P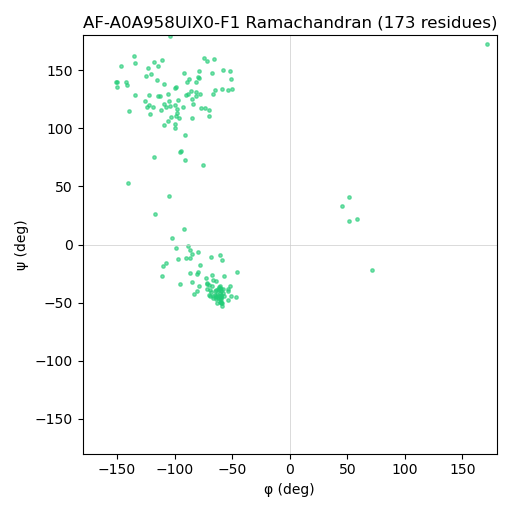rotein AF-A0A958UIX0-F1 (afdb_monomer)

Nearest PDB structures (foldseek):
  3loq-assembly1_A  TM=6.945E-01  e=2.027E-06  Archaeoglobus fulgidus
  5ahw-assembly2_D  TM=7.075E-01  e=2.771E-04  Mycolicibacterium smegmatis MC2 155
  5ahw-assembly1_B  TM=6.547E-01  e=6.889E-04  Mycolicibacterium smegmatis MC2 155
  8amz-assembly1_W  TM=3.784E-01  e=2.064E-02  Spinacia oleracea
  8grw-assembly1_B  TM=3.419E-01  e=5.479E-01  Spiroplasma melliferum KC3

Sequence (175 aa):
ENVDVVVMGTKGETSNKKITFGSNTLQVIKYVKCPVLAIPAVYDDVHPKQILFSTDYQLPYKRRELKLVSSIAKCFVSKVNFLYVSKFPSLSLRQQDNKNFLEASFCDNQINFNQESGEDVTKAINTFIIENPIDMLVMVNTRHSYLENILYQSTIEKIGLKIDIPFLVLQNLPR

pLDDT: mean 82.12, std 12.94, range [46.44, 97.12]

Radius of gyration: 15.29 Å; Cα contacts (8 Å, |Δi|>4): 310; chains: 1; bounding box: 35×33×41 Å

Foldseek 3Di:
DDDAEAEEEQDDDVNDLLFQGDLVLLVCLVPPQHKYKYAYPVDPDQQWQEEEEEFQLPDADDLSLLLVVLVSCLVNLHEYEYEHEEQDPDDDPSSVVNVVVSCVSNVVHHYHYDYHYDDDPLVVVQVCVVVDVGQEYEYEDDVVGPVCCLSPVDDSSPSSRSDNHIYMYGYPDDD

Secondary structure (DSSP, 8-state):
---S-EEEE---TT--TT-SS-HHHHHHHHH-SS-EEEE-TT-S----SEEEEE----SPPPHHHHHHHHHHHHHTT-EEEEEEE-SSSSPPHHHHHHHHHHHHHTTTSEEEEEEE--S-HHHHHHHHHHHTT--EEEEEE-TT-HHHHHHHHS-TT-------S-EEEEE-S--

Mean predicted aligned error: 6.69 Å

Solvent-accessible surface area (backbone atoms only — not comparable to full-atom values): 9984 Å² total; per-residue (Å²): 134,94,63,80,65,45,78,43,64,21,77,48,95,79,72,51,92,78,50,56,48,21,66,67,46,50,51,47,66,73,71,49,79,44,26,34,38,35,37,32,89,85,59,90,72,95,71,42,50,24,33,38,35,54,46,82,38,82,66,82,75,54,66,70,59,48,45,51,55,41,49,54,30,51,76,53,71,12,36,40,37,36,41,32,67,34,81,59,93,73,72,52,72,66,30,46,53,34,48,53,52,49,53,65,63,35,70,90,43,51,71,45,86,46,77,45,80,41,85,56,58,52,60,51,52,48,49,50,47,71,79,37,86,53,42,26,43,34,39,49,39,31,93,90,24,71,49,40,52,41,65,68,76,25,60,83,73,48,63,72,50,81,54,79,39,37,37,35,39,36,48,63,61,92,129

Structure (mmCIF, N/CA/C/O backbone):
data_AF-A0A958UIX0-F1
#
_entry.id   AF-A0A958UIX0-F1
#
loop_
_atom_site.group_PDB
_atom_site.id
_atom_site.type_symbol
_atom_site.label_atom_id
_atom_site.label_alt_id
_atom_site.label_comp_id
_atom_site.label_asym_id
_atom_site.label_entity_id
_atom_site.label_seq_id
_atom_site.pdbx_PDB_ins_code
_atom_site.Cartn_x
_atom_site.Cartn_y
_atom_site.Cartn_z
_atom_site.occupancy
_atom_site.B_iso_or_equiv
_atom_site.auth_seq_id
_atom_site.auth_comp_id
_atom_site.auth_asym_id
_atom_site.auth_atom_id
_atom_site.pdbx_PDB_model_num
ATOM 1 N N . GLU A 1 1 ? -12.578 8.978 -18.221 1.00 46.44 1 GLU A N 1
ATOM 2 C CA . GLU A 1 1 ? -12.462 7.583 -18.698 1.00 46.44 1 GLU A CA 1
ATOM 3 C C . GLU A 1 1 ? -12.395 6.630 -17.504 1.00 46.44 1 GLU A C 1
ATOM 5 O O . GLU A 1 1 ? -11.848 7.008 -16.470 1.00 46.44 1 GLU A O 1
ATOM 10 N N . ASN A 1 2 ? -13.017 5.450 -17.604 1.00 65.94 2 ASN A N 1
ATOM 11 C CA . ASN A 1 2 ? -13.146 4.463 -16.521 1.00 65.94 2 ASN A CA 1
ATOM 12 C C . ASN A 1 2 ? -11.981 3.461 -16.553 1.00 65.94 2 ASN A C 1
ATOM 14 O O . ASN A 1 2 ? -12.162 2.320 -16.959 1.00 65.94 2 ASN A O 1
ATOM 18 N N . VAL A 1 3 ? -10.787 3.900 -16.159 1.00 75.81 3 VAL A N 1
ATOM 19 C CA . VAL A 1 3 ? -9.634 3.005 -15.976 1.00 75.81 3 VAL A CA 1
ATOM 20 C C . VAL A 1 3 ? -9.645 2.462 -14.546 1.00 75.81 3 VAL A C 1
ATOM 22 O O . VAL A 1 3 ? -9.773 3.239 -13.592 1.00 75.81 3 VAL A O 1
ATOM 25 N N . ASP A 1 4 ? -9.529 1.140 -14.405 1.00 79.88 4 ASP A N 1
ATOM 26 C CA . ASP A 1 4 ? -9.514 0.467 -13.102 1.00 79.88 4 ASP A CA 1
ATOM 27 C C . ASP A 1 4 ? -8.123 0.483 -12.459 1.00 79.88 4 ASP A C 1
ATOM 29 O O . ASP A 1 4 ? -8.021 0.786 -11.273 1.00 79.88 4 ASP A O 1
ATOM 33 N N . VAL A 1 5 ? -7.060 0.225 -13.231 1.00 86.31 5 VAL A N 1
ATOM 34 C CA . VAL A 1 5 ? -5.651 0.301 -12.800 1.00 86.31 5 VAL A CA 1
ATOM 35 C C . VAL A 1 5 ? -4.764 0.651 -13.998 1.00 86.31 5 VAL A C 1
ATOM 37 O O . VAL A 1 5 ? -4.961 0.125 -15.090 1.00 86.31 5 VAL A O 1
ATOM 40 N N . VAL A 1 6 ? -3.764 1.508 -13.794 1.00 89.62 6 VAL A N 1
ATOM 41 C CA . VAL A 1 6 ? -2.651 1.725 -14.7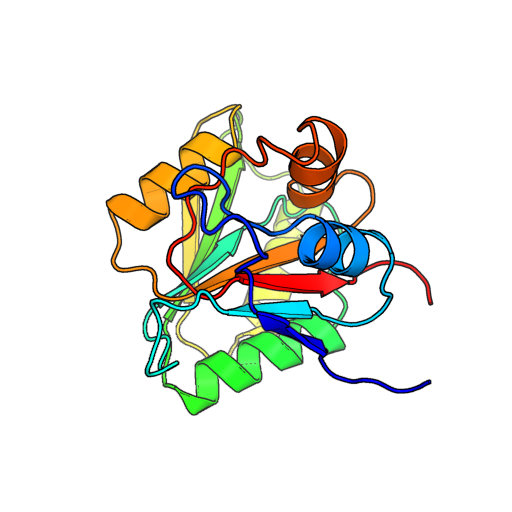31 1.00 89.62 6 VAL A CA 1
ATOM 42 C C . VAL A 1 6 ? -1.465 0.895 -14.269 1.00 89.62 6 VAL A C 1
ATOM 44 O O . VAL A 1 6 ? -1.025 1.044 -13.134 1.00 89.62 6 VAL A O 1
ATOM 47 N N . VAL A 1 7 ? -0.930 0.042 -15.138 1.00 89.25 7 VAL A N 1
ATOM 48 C CA . VAL A 1 7 ? 0.291 -0.726 -14.861 1.00 89.25 7 VAL A CA 1
ATOM 49 C C . VAL A 1 7 ? 1.437 -0.114 -15.652 1.00 89.25 7 VAL A C 1
ATOM 51 O O . VAL A 1 7 ? 1.305 0.108 -16.855 1.00 89.25 7 VAL A O 1
ATOM 54 N N . MET A 1 8 ? 2.557 0.175 -14.992 1.00 87.25 8 MET A N 1
ATOM 55 C CA . MET A 1 8 ? 3.728 0.735 -15.658 1.00 87.25 8 MET A CA 1
ATOM 56 C C . MET A 1 8 ? 5.045 0.266 -15.047 1.00 87.25 8 MET A C 1
ATOM 58 O O . MET A 1 8 ? 5.128 -0.041 -13.861 1.00 87.25 8 MET A O 1
ATOM 62 N N . GLY A 1 9 ? 6.098 0.256 -15.859 1.00 81.50 9 GLY A N 1
ATOM 63 C CA . GLY A 1 9 ? 7.456 0.033 -15.375 1.00 81.50 9 GLY A CA 1
ATOM 64 C C . GLY A 1 9 ? 7.999 1.228 -14.586 1.00 81.50 9 GLY A C 1
ATOM 65 O O . GLY A 1 9 ? 7.550 2.367 -14.752 1.00 81.50 9 GLY A O 1
ATOM 66 N N . THR A 1 10 ? 9.003 0.983 -13.745 1.00 73.25 10 THR A N 1
ATOM 67 C CA . THR A 1 10 ? 9.729 2.045 -13.017 1.00 73.25 10 THR A CA 1
ATOM 68 C C . THR A 1 10 ? 11.039 2.470 -13.680 1.00 73.25 10 THR A C 1
ATOM 70 O O . THR A 1 10 ? 11.604 3.499 -13.306 1.00 73.25 10 THR A O 1
ATOM 73 N N . LYS A 1 11 ? 11.533 1.710 -14.668 1.00 66.31 11 LYS A N 1
ATOM 74 C CA . LYS A 1 11 ? 12.842 1.930 -15.299 1.00 66.31 11 LYS A CA 1
ATOM 75 C C . LYS A 1 11 ? 12.758 2.970 -16.424 1.00 66.31 11 LYS A C 1
ATOM 77 O O . LYS A 1 11 ? 11.974 2.817 -17.354 1.00 66.31 11 LYS A O 1
ATOM 82 N N . GLY A 1 12 ? 13.586 4.012 -16.331 1.00 59.03 12 GLY A N 1
ATOM 83 C CA . GLY A 1 12 ? 13.797 5.017 -17.382 1.00 59.03 12 GLY A CA 1
ATOM 84 C C . GLY A 1 12 ? 15.120 4.823 -18.137 1.00 59.03 12 GLY A C 1
ATOM 85 O O . GLY A 1 12 ? 15.905 3.932 -17.809 1.00 59.03 12 GLY A O 1
ATOM 86 N N . GLU A 1 13 ? 15.389 5.689 -19.118 1.00 51.69 13 GLU A N 1
ATOM 87 C CA . GLU A 1 13 ? 16.513 5.574 -20.069 1.00 51.69 13 GLU A CA 1
ATOM 88 C C . GLU A 1 13 ? 17.897 5.420 -19.415 1.00 51.69 13 GLU A C 1
ATOM 90 O O . GLU A 1 13 ? 18.722 4.636 -19.877 1.00 51.69 13 GLU A O 1
ATOM 95 N N . THR A 1 14 ? 18.159 6.110 -18.302 1.00 52.78 14 THR A N 1
ATOM 96 C CA . THR A 1 14 ? 19.496 6.153 -17.683 1.00 52.78 14 THR A CA 1
ATOM 97 C C . THR A 1 14 ? 19.843 4.930 -16.832 1.00 52.78 14 THR A C 1
ATOM 99 O O . THR A 1 14 ? 20.983 4.818 -16.389 1.00 52.78 14 THR A O 1
ATOM 102 N N . SER A 1 15 ? 18.900 4.003 -16.594 1.00 54.12 15 SER A N 1
ATOM 103 C CA . SER A 1 15 ? 19.117 2.770 -15.807 1.00 54.12 15 SER A CA 1
ATOM 104 C C . SER A 1 15 ? 19.889 2.987 -14.489 1.00 54.12 15 SER A C 1
ATOM 106 O O . SER A 1 15 ? 20.679 2.140 -14.065 1.00 54.12 15 SER A O 1
ATOM 108 N N . ASN A 1 16 ? 19.702 4.143 -13.845 1.00 56.69 16 ASN A N 1
ATOM 109 C CA . ASN A 1 16 ? 20.481 4.525 -12.675 1.00 56.69 16 ASN A CA 1
ATOM 110 C C . ASN A 1 16 ? 19.987 3.770 -11.432 1.00 56.69 16 ASN A C 1
ATOM 112 O O . ASN A 1 16 ? 18.868 3.993 -10.978 1.00 56.69 16 ASN A O 1
ATOM 116 N N . LYS A 1 17 ? 20.850 2.938 -10.833 1.00 55.44 17 LYS A N 1
ATOM 117 C CA . LYS A 1 17 ? 20.552 2.131 -9.629 1.00 55.44 17 LYS A CA 1
ATOM 118 C C . LYS A 1 17 ? 20.139 2.949 -8.394 1.00 55.44 17 LYS A C 1
ATOM 120 O O . LYS A 1 17 ? 19.695 2.374 -7.409 1.00 55.44 17 LYS A O 1
ATOM 125 N N . LYS A 1 18 ? 20.336 4.273 -8.400 1.00 54.66 18 LYS A N 1
ATOM 126 C CA . LYS A 1 18 ? 19.938 5.168 -7.298 1.00 54.66 18 LYS A CA 1
ATOM 127 C C . LYS A 1 18 ? 18.519 5.729 -7.441 1.00 54.66 18 LYS A C 1
ATOM 129 O O . LYS A 1 18 ? 18.034 6.336 -6.491 1.00 54.66 18 LYS A O 1
ATOM 134 N N . ILE A 1 19 ? 17.888 5.573 -8.605 1.00 60.25 19 ILE A N 1
ATOM 135 C CA . ILE A 1 19 ? 16.567 6.128 -8.901 1.00 60.25 19 ILE A CA 1
ATOM 136 C C . ILE A 1 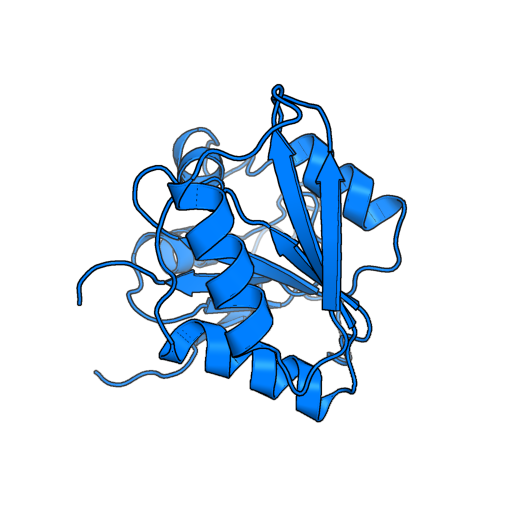19 ? 15.540 5.002 -8.809 1.00 60.25 19 ILE A C 1
ATOM 138 O O . ILE A 1 19 ? 15.506 4.118 -9.658 1.00 60.25 19 ILE A O 1
ATOM 142 N N . THR A 1 20 ? 14.695 5.056 -7.782 1.00 60.97 20 THR A N 1
ATOM 143 C CA . THR A 1 20 ? 13.642 4.055 -7.546 1.00 60.97 20 THR A CA 1
ATOM 144 C C . THR A 1 20 ? 12.498 4.154 -8.556 1.00 60.97 20 THR A C 1
ATOM 146 O O . THR A 1 20 ? 11.916 3.149 -8.951 1.00 60.97 20 THR A O 1
ATOM 149 N N . PHE A 1 21 ? 12.177 5.372 -8.997 1.00 69.38 21 PHE A N 1
ATOM 150 C CA . PHE A 1 21 ? 11.088 5.635 -9.933 1.00 69.38 21 PHE A CA 1
ATOM 151 C C . PHE A 1 21 ? 11.549 6.590 -11.029 1.00 69.38 21 PHE A C 1
ATOM 153 O O . PHE A 1 21 ? 12.066 7.668 -10.737 1.00 69.38 21 PHE A O 1
ATOM 160 N N . GLY A 1 22 ? 11.327 6.220 -12.291 1.00 68.81 22 GLY A N 1
ATOM 161 C CA . GLY A 1 22 ? 11.511 7.128 -13.417 1.00 68.81 22 GLY A CA 1
ATOM 162 C C . GLY A 1 22 ? 10.646 8.386 -13.284 1.00 68.81 22 GLY A C 1
ATOM 163 O O . GLY A 1 22 ? 9.548 8.353 -12.723 1.00 68.81 22 GLY A O 1
ATOM 164 N N . SER A 1 23 ? 11.120 9.501 -13.843 1.00 73.25 23 SER A N 1
ATOM 165 C CA . SER A 1 23 ? 10.415 10.792 -13.831 1.00 73.25 23 SER A CA 1
ATOM 166 C C . SER A 1 23 ? 8.984 10.686 -14.373 1.00 73.25 23 SER A C 1
ATOM 168 O O . SER A 1 23 ? 8.061 11.241 -13.777 1.00 73.25 23 SER A O 1
ATOM 170 N N . ASN A 1 24 ? 8.782 9.903 -15.436 1.00 79.12 24 ASN A N 1
ATOM 171 C CA . ASN A 1 24 ? 7.463 9.648 -16.019 1.00 79.12 24 ASN A CA 1
ATOM 172 C C . ASN A 1 24 ? 6.539 8.901 -15.045 1.00 79.12 24 ASN A C 1
ATOM 174 O O . ASN A 1 24 ? 5.397 9.307 -14.852 1.00 79.12 24 ASN A O 1
ATOM 178 N N . THR A 1 25 ? 7.036 7.856 -14.375 1.00 79.81 25 THR A N 1
ATOM 179 C CA . THR A 1 25 ? 6.284 7.092 -13.364 1.00 79.81 25 THR A CA 1
ATOM 180 C C . THR A 1 25 ? 5.810 7.986 -12.230 1.00 79.81 25 THR A C 1
ATOM 182 O O . THR A 1 25 ? 4.657 7.909 -11.811 1.00 79.81 25 THR A O 1
ATOM 185 N N . LEU A 1 26 ? 6.662 8.905 -11.782 1.00 78.56 26 LEU A N 1
ATOM 186 C CA . LEU A 1 26 ? 6.302 9.849 -10.730 1.00 78.56 26 LEU A CA 1
ATOM 187 C C . LEU A 1 26 ? 5.275 10.877 -11.166 1.00 78.56 26 LEU A C 1
ATOM 189 O O . LEU A 1 26 ? 4.374 11.190 -10.391 1.00 78.56 26 LEU A O 1
ATOM 193 N N . GLN A 1 27 ? 5.375 11.387 -12.391 1.00 79.81 27 GLN A N 1
ATOM 194 C CA . GLN A 1 27 ? 4.348 12.277 -12.923 1.00 79.81 27 GLN A CA 1
ATOM 195 C C . GLN A 1 27 ? 3.000 11.559 -13.045 1.00 79.81 27 GLN A C 1
ATOM 197 O O . GLN A 1 27 ? 1.982 12.106 -12.627 1.00 79.81 27 GLN A O 1
ATOM 202 N N . VAL A 1 28 ? 2.987 10.313 -13.523 1.00 85.75 28 VAL A N 1
ATOM 203 C CA . VAL A 1 28 ? 1.764 9.504 -13.600 1.00 85.75 28 VAL A CA 1
ATOM 204 C C . VAL A 1 28 ? 1.151 9.315 -12.210 1.00 85.75 28 VAL A C 1
ATOM 206 O O . VAL A 1 28 ? -0.015 9.644 -12.015 1.00 85.75 28 VAL A O 1
ATOM 209 N N . ILE A 1 29 ? 1.938 8.889 -11.217 1.00 83.50 29 ILE A N 1
ATOM 210 C CA . ILE A 1 29 ? 1.471 8.720 -9.829 1.00 83.50 29 ILE A CA 1
ATOM 211 C C . ILE A 1 29 ? 0.907 10.030 -9.250 1.00 83.50 29 ILE A C 1
ATOM 213 O O . ILE A 1 29 ? -0.095 10.003 -8.532 1.00 83.50 29 ILE A O 1
ATOM 217 N N . LYS A 1 30 ? 1.527 11.176 -9.562 1.00 79.25 30 LYS A N 1
ATOM 218 C CA . LYS A 1 30 ? 1.112 12.493 -9.052 1.00 79.25 30 LYS A CA 1
ATOM 219 C C . LYS A 1 30 ? -0.187 13.010 -9.673 1.00 79.25 30 LYS A C 1
ATOM 221 O O . LYS A 1 30 ? -0.968 13.642 -8.966 1.00 79.25 30 LYS A O 1
ATOM 226 N N . TYR A 1 31 ? -0.410 12.786 -10.969 1.00 80.94 31 TYR A N 1
ATOM 227 C CA . TYR A 1 31 ? -1.479 13.467 -11.714 1.00 80.94 31 TYR A CA 1
ATOM 228 C C . TYR A 1 31 ? -2.651 12.567 -12.127 1.00 80.94 31 TYR A C 1
ATOM 230 O O . TYR A 1 31 ? -3.730 13.078 -12.437 1.00 80.94 31 TYR A O 1
ATOM 238 N N .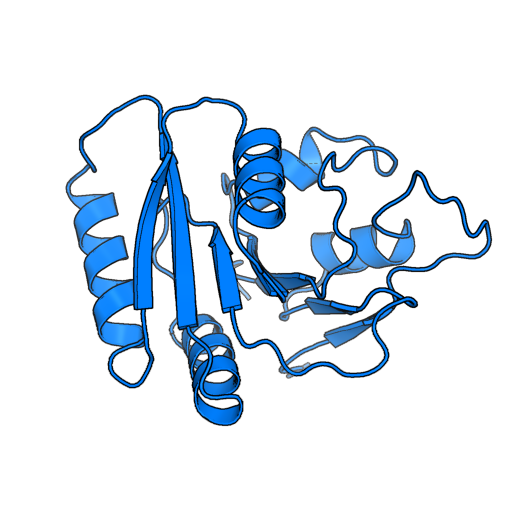 VAL A 1 32 ? -2.483 11.243 -12.136 1.00 84.19 32 VAL A N 1
ATOM 239 C CA . VAL A 1 32 ? -3.536 10.318 -12.573 1.00 84.19 32 VAL A CA 1
ATOM 240 C C . VAL A 1 32 ? -4.561 10.056 -11.464 1.00 84.19 32 VAL A C 1
ATOM 242 O O . VAL A 1 32 ? -4.229 9.896 -10.295 1.00 84.19 32 VAL A O 1
ATOM 245 N N . LYS A 1 33 ? -5.847 10.000 -11.843 1.00 82.75 33 LYS A N 1
ATOM 246 C CA . LYS A 1 33 ? -6.992 9.803 -10.929 1.00 82.75 33 LYS A CA 1
ATOM 247 C C . LYS A 1 33 ? -7.333 8.332 -10.630 1.00 82.75 33 LYS A C 1
ATOM 249 O O . LYS A 1 33 ? -8.266 8.072 -9.867 1.00 82.75 33 LYS A O 1
ATOM 254 N N . CYS A 1 34 ? -6.666 7.376 -11.270 1.00 86.88 34 CYS A N 1
ATOM 255 C CA . CYS A 1 34 ? -6.865 5.939 -11.067 1.00 86.88 34 CYS A CA 1
ATOM 256 C C . CYS A 1 34 ? -5.645 5.297 -10.386 1.00 86.88 34 CYS A C 1
ATOM 258 O O . CYS A 1 34 ? -4.555 5.870 -10.448 1.00 86.88 34 CYS A O 1
ATOM 260 N N . PRO A 1 35 ? -5.816 4.125 -9.750 1.00 90.75 35 PRO A N 1
ATOM 261 C CA . PRO A 1 35 ? -4.712 3.375 -9.163 1.00 90.75 35 PRO A CA 1
ATOM 262 C C . PRO A 1 35 ? -3.561 3.162 -10.146 1.00 90.75 35 PRO A C 1
ATOM 264 O O . PRO A 1 35 ? -3.800 2.906 -11.329 1.00 90.75 35 PRO A O 1
ATOM 267 N N . VAL A 1 36 ? -2.327 3.229 -9.652 1.00 90.81 36 VAL A N 1
ATOM 268 C CA . VAL A 1 36 ? -1.112 3.016 -10.448 1.00 90.81 36 VAL A CA 1
ATOM 269 C C . VAL A 1 36 ? -0.285 1.908 -9.810 1.00 90.81 36 VAL A C 1
ATOM 271 O O . VAL A 1 36 ? 0.153 2.048 -8.672 1.00 90.81 36 VAL A O 1
ATOM 274 N N . LEU A 1 37 ? -0.065 0.818 -10.540 1.00 90.81 37 LEU A N 1
ATOM 275 C CA . LEU A 1 37 ? 0.845 -0.260 -10.175 1.00 90.81 37 LEU A CA 1
ATOM 276 C C . LEU A 1 37 ? 2.169 -0.073 -10.918 1.00 90.81 37 LEU A C 1
ATOM 278 O O . LEU A 1 37 ? 2.250 -0.237 -12.135 1.00 90.81 37 LEU A O 1
ATOM 282 N N . ALA A 1 38 ? 3.205 0.267 -10.168 1.00 88.44 38 ALA A N 1
ATOM 283 C CA . ALA A 1 38 ? 4.555 0.459 -10.654 1.00 88.44 38 ALA A CA 1
ATOM 284 C C . ALA A 1 38 ? 5.385 -0.816 -10.416 1.00 88.44 38 ALA A C 1
ATOM 286 O O . ALA A 1 38 ? 5.582 -1.217 -9.270 1.00 88.44 38 ALA A O 1
ATOM 287 N N . ILE A 1 39 ? 5.861 -1.460 -11.486 1.00 86.50 39 ILE A N 1
ATOM 288 C CA . ILE A 1 39 ? 6.595 -2.737 -11.426 1.00 86.50 39 ILE A CA 1
ATOM 289 C C . ILE A 1 39 ? 8.079 -2.506 -11.771 1.00 86.50 39 ILE A C 1
ATOM 291 O O . ILE A 1 39 ? 8.385 -2.009 -12.863 1.00 86.50 39 ILE A O 1
ATOM 295 N N . PRO A 1 40 ? 9.020 -2.839 -10.867 1.00 80.88 40 PRO A N 1
ATOM 296 C CA . PRO A 1 40 ? 10.450 -2.808 -11.161 1.00 80.88 40 PRO A CA 1
ATOM 297 C C . PRO A 1 40 ? 10.882 -3.870 -12.173 1.00 80.88 40 PRO A C 1
ATOM 299 O O . PRO A 1 40 ? 10.369 -4.980 -12.183 1.00 80.88 40 PRO A O 1
ATOM 302 N N . ALA A 1 41 ? 11.897 -3.557 -12.982 1.00 75.81 41 ALA A N 1
ATOM 303 C CA . ALA A 1 41 ? 12.406 -4.460 -14.024 1.00 75.81 41 ALA A CA 1
ATOM 304 C C . ALA A 1 41 ? 13.113 -5.724 -13.495 1.00 75.81 41 ALA A C 1
ATOM 306 O O . ALA A 1 41 ? 13.454 -6.593 -14.282 1.00 75.81 41 ALA A O 1
ATOM 307 N N . VAL A 1 42 ? 13.402 -5.786 -12.192 1.00 72.06 42 VAL A N 1
ATOM 308 C CA . VAL A 1 42 ? 14.029 -6.947 -11.532 1.00 72.06 42 VAL A CA 1
ATOM 309 C C . VAL A 1 42 ? 12.970 -7.987 -11.128 1.00 72.06 42 VAL A C 1
ATOM 311 O O . VAL A 1 42 ? 13.309 -9.082 -10.696 1.00 72.06 42 VAL A O 1
ATOM 314 N N . TYR A 1 43 ? 11.686 -7.642 -11.253 1.00 72.44 43 TYR A N 1
ATOM 315 C CA . TYR A 1 43 ? 10.570 -8.474 -10.829 1.00 72.44 43 TYR A CA 1
ATOM 316 C C . TYR A 1 43 ? 9.967 -9.204 -12.034 1.00 72.44 43 TYR A C 1
ATOM 318 O O . TYR A 1 43 ? 9.200 -8.619 -12.798 1.00 72.44 43 TYR A O 1
ATOM 326 N N . ASP A 1 44 ? 10.326 -10.478 -12.194 1.00 64.75 44 ASP A N 1
ATOM 327 C CA . ASP A 1 44 ? 9.865 -11.312 -13.313 1.00 64.75 44 ASP A CA 1
ATOM 328 C C . ASP A 1 44 ? 8.518 -12.000 -13.037 1.00 64.75 44 ASP A C 1
ATOM 330 O O . ASP A 1 44 ? 7.784 -12.300 -13.978 1.00 64.75 44 ASP A O 1
ATOM 334 N N . ASP A 1 45 ? 8.160 -12.217 -11.765 1.00 68.75 45 ASP A N 1
ATOM 335 C CA . ASP A 1 45 ? 6.922 -12.906 -11.391 1.00 68.75 45 ASP A CA 1
ATOM 336 C C . ASP A 1 45 ? 6.242 -12.243 -10.182 1.00 68.75 45 ASP A C 1
ATOM 338 O O . ASP A 1 45 ? 6.788 -12.182 -9.078 1.00 68.75 45 ASP A O 1
ATOM 342 N N . VAL A 1 46 ? 5.048 -11.680 -10.394 1.00 68.88 46 VAL A N 1
ATOM 343 C CA . VAL A 1 46 ? 4.335 -10.874 -9.388 1.00 68.88 46 VAL A CA 1
ATOM 344 C C . VAL A 1 46 ? 3.359 -11.764 -8.624 1.00 68.88 46 VAL A C 1
ATOM 346 O O . VAL A 1 46 ? 2.154 -11.782 -8.877 1.00 68.88 46 VAL A O 1
ATOM 349 N N . HIS A 1 47 ? 3.894 -12.492 -7.649 1.00 84.31 47 HIS A N 1
ATOM 350 C CA . HIS A 1 47 ? 3.122 -13.301 -6.707 1.00 84.31 47 HIS A CA 1
ATOM 351 C C . HIS A 1 47 ? 3.328 -12.797 -5.276 1.00 84.31 47 HIS A C 1
ATOM 353 O O . HIS A 1 47 ? 4.073 -13.410 -4.509 1.00 84.31 47 HIS A O 1
ATOM 359 N N . PRO A 1 48 ? 2.700 -11.667 -4.898 1.00 87.12 48 PRO A N 1
ATOM 360 C CA . PRO A 1 48 ? 2.966 -11.055 -3.610 1.00 87.12 48 PRO A CA 1
ATOM 361 C C . PRO A 1 48 ? 2.388 -11.919 -2.490 1.00 87.12 48 PRO A C 1
ATOM 363 O O . PRO A 1 48 ? 1.172 -12.005 -2.343 1.00 87.12 48 PRO A O 1
ATOM 366 N N . LYS A 1 49 ? 3.231 -12.555 -1.675 1.00 92.69 49 LYS A N 1
ATOM 367 C CA . LYS A 1 49 ? 2.787 -13.316 -0.496 1.00 92.69 49 LYS A CA 1
ATOM 368 C C . LYS A 1 49 ? 2.607 -12.401 0.704 1.00 92.69 49 LYS A C 1
ATOM 370 O O . LYS A 1 49 ? 1.725 -12.642 1.528 1.00 92.69 49 LYS A O 1
ATOM 375 N N . GLN A 1 50 ? 3.413 -11.349 0.804 1.00 94.69 50 GLN A N 1
ATOM 376 C CA . GLN A 1 50 ? 3.282 -10.321 1.831 1.00 94.69 50 GLN A CA 1
ATOM 377 C C . GLN A 1 50 ? 3.094 -8.948 1.189 1.00 94.69 50 GLN A C 1
ATOM 379 O O . GLN A 1 50 ? 3.957 -8.445 0.471 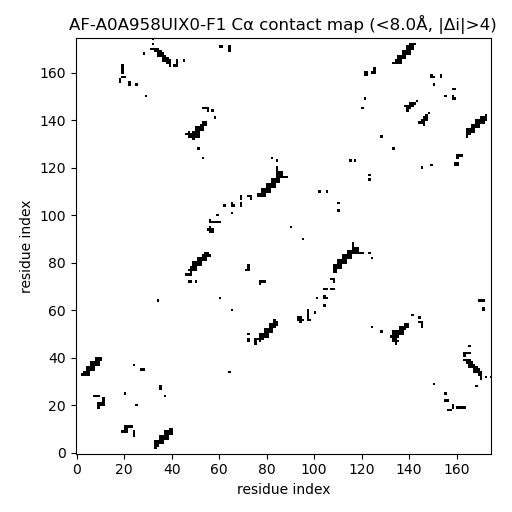1.00 94.69 50 GLN A O 1
ATOM 384 N N . ILE A 1 51 ? 1.964 -8.320 1.492 1.00 95.81 51 ILE A N 1
ATOM 385 C CA . ILE A 1 51 ? 1.631 -6.973 1.041 1.00 95.81 51 ILE A CA 1
ATOM 386 C C . ILE A 1 51 ? 1.803 -6.034 2.230 1.00 95.81 51 ILE A C 1
ATOM 388 O O . ILE A 1 51 ? 1.181 -6.237 3.268 1.00 95.81 51 ILE A O 1
ATOM 392 N N . LEU A 1 52 ? 2.625 -5.000 2.092 1.00 95.56 52 LEU A N 1
ATOM 393 C CA . LEU A 1 52 ? 2.726 -3.920 3.066 1.00 95.56 52 LEU A CA 1
ATOM 394 C C . LEU A 1 52 ? 1.775 -2.799 2.667 1.00 95.56 52 LEU A C 1
ATOM 396 O O . LEU A 1 52 ? 1.946 -2.193 1.618 1.00 95.56 52 LEU A O 1
ATOM 400 N N . PHE A 1 53 ? 0.798 -2.490 3.507 1.00 95.12 53 PHE A N 1
ATOM 401 C CA . PHE A 1 53 ? -0.096 -1.354 3.327 1.00 95.12 53 PHE A CA 1
ATOM 402 C C . PHE A 1 53 ? 0.285 -0.257 4.324 1.00 95.12 53 PHE A C 1
ATOM 404 O O . PHE A 1 53 ? -0.007 -0.369 5.515 1.00 95.12 53 PHE A O 1
ATOM 411 N N . SER A 1 54 ? 0.913 0.826 3.862 1.00 92.00 54 SER A N 1
ATOM 412 C CA . SER A 1 54 ? 1.215 1.956 4.751 1.00 92.00 54 SER A CA 1
ATOM 413 C C . SER A 1 54 ? -0.020 2.846 4.909 1.00 92.00 54 SER A C 1
ATOM 415 O O . SER A 1 54 ? -0.628 3.249 3.912 1.00 92.00 54 SER A O 1
ATOM 417 N N . THR A 1 55 ? -0.368 3.189 6.142 1.00 90.00 55 THR A N 1
ATOM 418 C CA . THR A 1 55 ? -1.582 3.940 6.478 1.00 90.00 55 THR A CA 1
ATOM 419 C C . THR A 1 55 ? -1.298 4.920 7.604 1.00 90.00 55 THR A C 1
ATOM 421 O O . THR A 1 55 ? -0.614 4.569 8.553 1.00 90.00 55 THR A O 1
ATOM 424 N N . ASP A 1 56 ? -1.853 6.128 7.522 1.00 85.50 56 ASP A N 1
ATOM 425 C CA . ASP A 1 56 ? -1.865 7.126 8.601 1.00 85.50 56 ASP A CA 1
ATOM 426 C C . ASP A 1 56 ? -3.195 7.142 9.386 1.00 85.50 56 ASP A C 1
ATOM 428 O O . ASP A 1 56 ? -3.358 7.893 10.356 1.00 85.50 56 ASP A O 1
ATOM 432 N N . TYR A 1 57 ? -4.159 6.317 8.951 1.00 87.94 57 TYR A N 1
ATOM 433 C CA . TYR A 1 57 ? -5.546 6.258 9.416 1.00 87.94 57 TYR A CA 1
ATOM 434 C C . TYR A 1 57 ? -6.277 7.617 9.427 1.00 87.94 57 TYR A C 1
ATOM 436 O O . TYR A 1 57 ? -7.283 7.769 10.123 1.00 87.94 57 TYR A O 1
ATOM 444 N N . GLN A 1 58 ? -5.808 8.624 8.683 1.00 81.75 58 GLN A N 1
ATOM 445 C CA . GLN A 1 58 ? -6.347 9.988 8.762 1.00 81.75 58 GLN A CA 1
ATOM 446 C C . GLN A 1 58 ? -7.658 10.148 7.994 1.00 81.75 58 GLN A C 1
ATOM 448 O O . GLN A 1 58 ? -8.558 10.888 8.415 1.00 81.75 58 GLN A O 1
ATOM 453 N N . LEU A 1 59 ? -7.798 9.467 6.859 1.00 78.25 59 LEU A N 1
ATOM 454 C CA . LEU A 1 59 ? -8.952 9.606 5.976 1.00 78.25 59 LEU A CA 1
ATOM 455 C C . LEU A 1 59 ? -9.627 8.262 5.711 1.00 78.25 59 LEU A C 1
ATOM 457 O O . LEU A 1 59 ? -8.942 7.247 5.576 1.00 78.25 59 LEU A O 1
ATOM 461 N N . PRO A 1 60 ? -10.967 8.255 5.585 1.00 75.62 60 PRO A N 1
ATOM 462 C CA . PRO A 1 60 ? -11.676 7.061 5.177 1.00 75.62 60 PRO A CA 1
ATOM 463 C C . PRO A 1 60 ? -11.276 6.696 3.746 1.00 75.62 60 PRO A C 1
ATOM 465 O O . PRO A 1 60 ? -11.250 7.530 2.832 1.00 75.62 60 PRO A O 1
ATOM 468 N N . TYR A 1 61 ? -10.973 5.421 3.551 1.00 80.88 61 TYR A N 1
ATOM 469 C CA . TYR A 1 61 ? -10.623 4.883 2.247 1.00 80.88 61 TYR A CA 1
ATOM 470 C C . TYR A 1 61 ? -11.877 4.628 1.412 1.00 80.88 61 TYR A C 1
ATOM 472 O O . TYR A 1 61 ? -12.911 4.175 1.907 1.00 80.88 61 TYR A O 1
ATOM 480 N N . LYS A 1 62 ? -11.790 4.855 0.101 1.00 84.62 62 LYS A N 1
ATOM 481 C CA . LYS A 1 62 ? -12.851 4.433 -0.816 1.00 84.62 62 LYS A CA 1
ATOM 482 C C . LYS A 1 62 ? -12.921 2.910 -0.854 1.00 84.62 62 LYS A C 1
ATOM 484 O O . LYS A 1 62 ? -11.933 2.247 -1.157 1.00 84.62 62 LYS A O 1
ATOM 489 N N . ARG A 1 63 ? -14.128 2.359 -0.680 1.00 85.94 63 ARG A N 1
ATOM 490 C CA . ARG A 1 63 ? -14.387 0.909 -0.782 1.00 85.94 63 ARG A CA 1
ATOM 491 C C . ARG A 1 63 ? -13.858 0.288 -2.075 1.00 85.94 63 ARG A C 1
ATOM 493 O O . ARG A 1 63 ? -13.393 -0.840 -2.053 1.00 85.94 63 ARG A O 1
ATOM 500 N N . ARG A 1 64 ? -13.916 1.021 -3.195 1.00 86.00 64 ARG A N 1
ATOM 501 C CA . ARG A 1 64 ? -13.388 0.559 -4.490 1.00 86.00 64 ARG A CA 1
ATOM 502 C C . ARG A 1 64 ? -11.885 0.268 -4.427 1.00 86.00 64 ARG A C 1
ATOM 504 O O . ARG A 1 64 ? -11.457 -0.770 -4.909 1.00 86.00 64 ARG A O 1
ATOM 511 N N . GLU A 1 65 ? -11.124 1.165 -3.810 1.00 87.50 65 GLU A N 1
ATOM 512 C CA . GLU A 1 65 ? -9.667 1.066 -3.694 1.00 87.50 65 GLU A CA 1
ATOM 513 C C . GLU A 1 65 ? -9.278 -0.085 -2.757 1.00 87.50 65 GLU A C 1
ATOM 515 O O . GLU A 1 65 ? -8.432 -0.906 -3.094 1.00 87.50 65 GLU A O 1
ATOM 520 N N . LEU A 1 66 ? -9.962 -0.215 -1.614 1.00 91.25 66 LEU A N 1
ATOM 521 C CA . LEU A 1 66 ? -9.731 -1.338 -0.699 1.00 91.25 66 LEU A CA 1
ATOM 522 C C . LEU A 1 66 ? -10.110 -2.681 -1.327 1.00 91.25 66 LEU A C 1
ATOM 524 O O . LEU A 1 66 ? -9.379 -3.656 -1.181 1.00 91.25 66 LEU A O 1
ATOM 528 N N . LYS A 1 67 ? -11.218 -2.725 -2.078 1.00 91.44 67 LYS A N 1
ATOM 529 C CA . LYS A 1 67 ? -11.657 -3.929 -2.790 1.00 91.44 67 LYS A CA 1
ATOM 530 C C . LYS A 1 67 ? -10.614 -4.397 -3.803 1.00 91.44 67 LYS A C 1
ATOM 532 O O . LYS A 1 67 ? -10.438 -5.603 -3.944 1.00 91.44 67 LYS A O 1
ATOM 537 N N . LEU A 1 68 ? -9.921 -3.479 -4.481 1.00 91.75 68 LEU A N 1
ATOM 538 C CA . LEU A 1 68 ? -8.827 -3.826 -5.389 1.00 91.75 68 LEU A CA 1
ATOM 539 C C . LEU A 1 68 ? -7.724 -4.588 -4.642 1.00 91.75 68 LEU A C 1
ATOM 541 O O . LEU A 1 68 ? -7.384 -5.703 -5.029 1.00 91.75 68 LEU A O 1
ATOM 545 N N . VAL A 1 69 ? -7.225 -4.032 -3.535 1.00 93.75 69 VAL A N 1
ATOM 546 C CA . VAL A 1 69 ? -6.159 -4.665 -2.739 1.00 93.75 69 VAL A CA 1
ATOM 547 C C . VAL A 1 69 ? -6.626 -5.980 -2.118 1.00 93.75 69 VAL A C 1
ATOM 549 O O . VAL A 1 69 ? -5.909 -6.972 -2.187 1.00 93.75 69 VAL A O 1
ATOM 552 N N . SER A 1 70 ? -7.837 -6.017 -1.560 1.00 94.56 70 SER A N 1
ATOM 553 C CA . SER A 1 70 ? -8.435 -7.232 -0.994 1.00 94.56 70 SER A CA 1
ATOM 554 C C . SER A 1 70 ? -8.565 -8.342 -2.043 1.00 94.56 70 SER A C 1
ATOM 556 O O . SER A 1 70 ? -8.252 -9.498 -1.757 1.00 94.56 70 SER A O 1
ATOM 558 N N . SER A 1 71 ? -8.945 -7.995 -3.278 1.00 93.38 71 SER A N 1
ATOM 559 C CA . SER A 1 71 ? -9.041 -8.954 -4.384 1.00 93.38 71 SER A CA 1
ATOM 560 C C . SER A 1 71 ? -7.666 -9.497 -4.773 1.00 93.38 71 SER A C 1
ATOM 562 O O . SER A 1 71 ? -7.523 -10.706 -4.914 1.00 93.38 71 SER A O 1
ATOM 564 N N . ILE A 1 72 ? -6.645 -8.635 -4.870 1.00 92.69 72 ILE A N 1
ATOM 565 C CA . ILE A 1 72 ? -5.255 -9.057 -5.123 1.00 92.69 72 ILE A CA 1
ATOM 566 C C . ILE A 1 72 ? -4.785 -10.010 -4.017 1.00 92.69 72 ILE A C 1
ATOM 568 O O . ILE A 1 72 ? -4.335 -11.117 -4.308 1.00 92.69 72 ILE A O 1
ATOM 572 N N . ALA A 1 73 ? -4.960 -9.619 -2.753 1.00 94.62 73 ALA A N 1
ATOM 573 C CA . ALA A 1 73 ? -4.567 -10.428 -1.606 1.00 94.62 73 ALA A CA 1
ATOM 574 C C . ALA A 1 73 ? -5.300 -11.780 -1.566 1.00 94.62 73 ALA A C 1
ATOM 576 O O . ALA A 1 73 ? -4.717 -12.793 -1.196 1.00 94.62 73 ALA A O 1
ATOM 577 N N . LYS A 1 74 ? -6.572 -11.828 -1.976 1.00 94.19 74 LYS A N 1
ATOM 578 C CA . LYS A 1 74 ? -7.353 -13.071 -2.039 1.00 94.19 74 LYS A CA 1
ATOM 579 C C . LYS A 1 74 ? -6.867 -13.988 -3.161 1.00 94.19 74 LYS A C 1
ATOM 581 O O . LYS A 1 74 ? -6.716 -15.183 -2.930 1.00 94.19 74 LYS A O 1
ATOM 586 N N . CYS A 1 75 ? -6.586 -13.439 -4.344 1.00 92.62 75 CYS A N 1
ATOM 587 C CA . CYS A 1 75 ? -6.097 -14.204 -5.494 1.00 92.62 75 CYS A CA 1
ATOM 588 C C . CYS A 1 75 ? -4.753 -14.891 -5.222 1.00 92.62 75 CYS A C 1
ATOM 590 O O . CYS A 1 75 ? -4.546 -16.012 -5.676 1.00 92.62 75 CYS A O 1
ATOM 592 N N . PHE A 1 76 ? -3.861 -14.241 -4.472 1.00 92.62 76 PHE A N 1
ATOM 593 C CA . PHE A 1 76 ? -2.523 -14.765 -4.173 1.00 92.62 76 PHE A CA 1
ATOM 594 C C . PHE A 1 76 ? -2.384 -15.358 -2.766 1.00 92.62 76 PHE A C 1
ATOM 596 O O . PHE A 1 76 ? -1.287 -15.756 -2.380 1.00 92.62 76 PHE A O 1
ATOM 603 N N . VAL A 1 77 ? -3.482 -15.443 -2.002 1.00 94.31 77 VAL A N 1
ATOM 604 C CA . VAL A 1 77 ? -3.484 -15.893 -0.595 1.00 94.31 77 VAL A CA 1
ATOM 605 C C . VAL A 1 77 ? -2.443 -15.115 0.230 1.00 94.31 77 VAL A C 1
ATOM 607 O O . VAL A 1 77 ? -1.697 -15.661 1.043 1.00 94.31 77 VAL A O 1
ATOM 610 N N . SER A 1 78 ? -2.365 -13.812 -0.024 1.00 95.81 78 SER A N 1
ATOM 611 C CA . SER A 1 78 ? -1.393 -12.913 0.581 1.00 95.81 78 SER A CA 1
ATOM 612 C C . SER A 1 78 ? -1.799 -12.527 1.997 1.00 95.81 78 SER A C 1
ATOM 614 O O . SER A 1 78 ? -2.981 -12.345 2.304 1.00 95.81 78 SER A O 1
ATOM 616 N N . LYS A 1 79 ? -0.795 -12.274 2.834 1.00 96.75 79 LYS A N 1
ATOM 617 C CA . LYS A 1 79 ? -0.963 -11.570 4.103 1.00 96.75 79 LYS A CA 1
ATOM 618 C C . LYS A 1 79 ? -0.779 -10.068 3.894 1.00 96.75 79 LYS A C 1
ATOM 620 O O . LYS A 1 79 ? 0.227 -9.637 3.334 1.00 96.75 79 LYS A O 1
ATOM 625 N N . VAL A 1 80 ? -1.736 -9.269 4.360 1.00 97.12 80 VAL A N 1
ATOM 626 C CA . VAL A 1 80 ? -1.687 -7.802 4.322 1.00 97.12 80 VAL A CA 1
ATOM 627 C C . VAL A 1 80 ? -1.216 -7.279 5.676 1.00 97.12 80 VAL A C 1
ATOM 629 O O . VAL A 1 80 ? -1.904 -7.403 6.686 1.00 97.12 80 VAL A O 1
ATOM 632 N N . ASN A 1 81 ? -0.031 -6.685 5.704 1.00 97.06 81 ASN A N 1
ATOM 633 C CA . ASN A 1 81 ? 0.540 -6.032 6.872 1.00 97.06 81 ASN A CA 1
ATOM 634 C C . ASN A 1 81 ? 0.249 -4.534 6.784 1.00 97.06 81 ASN A C 1
ATOM 636 O O . ASN A 1 81 ? 0.827 -3.834 5.958 1.00 97.06 81 ASN A O 1
ATOM 640 N N . PHE A 1 82 ? -0.640 -4.032 7.632 1.00 95.75 82 PHE A N 1
ATOM 641 C CA . PHE A 1 82 ? -0.855 -2.601 7.796 1.00 95.75 82 PHE A CA 1
ATOM 642 C C . PHE A 1 82 ? 0.260 -2.020 8.660 1.00 95.75 82 PHE A C 1
ATOM 644 O O . PHE A 1 82 ? 0.532 -2.549 9.738 1.00 95.75 82 PHE A O 1
ATOM 651 N N . LEU A 1 83 ? 0.892 -0.945 8.198 1.00 94.75 83 LEU A N 1
ATOM 652 C CA . LEU A 1 83 ? 1.940 -0.235 8.927 1.00 94.75 83 LEU A CA 1
ATOM 653 C C . LEU A 1 83 ? 1.505 1.203 9.195 1.00 94.75 83 LEU A C 1
ATOM 655 O O . LEU A 1 83 ? 1.298 1.980 8.260 1.00 94.75 83 LEU A O 1
ATOM 659 N N . TYR A 1 84 ? 1.401 1.539 10.477 1.00 93.50 84 TYR A N 1
ATOM 660 C CA . TYR A 1 84 ? 1.131 2.886 10.967 1.00 93.50 84 TYR A CA 1
ATOM 661 C C . TYR A 1 84 ? 2.348 3.430 11.710 1.00 93.50 84 TYR A C 1
ATOM 663 O O . TYR A 1 84 ? 2.864 2.773 12.610 1.00 93.50 84 TYR A O 1
ATOM 671 N N . VAL A 1 85 ? 2.804 4.628 11.342 1.00 90.38 85 VAL A N 1
ATOM 672 C CA . VAL A 1 85 ? 4.001 5.249 11.924 1.00 90.38 85 VAL A CA 1
ATOM 673 C C . VAL A 1 85 ? 3.582 6.464 12.743 1.00 90.38 85 VAL A C 1
ATOM 675 O O . VAL A 1 85 ? 3.043 7.436 12.209 1.00 90.38 85 VAL A O 1
ATOM 678 N N . SER A 1 86 ? 3.801 6.421 14.054 1.00 87.88 86 SER A N 1
ATOM 679 C CA . SER A 1 86 ? 3.350 7.480 14.958 1.00 87.88 86 SER A CA 1
ATOM 680 C C . SER A 1 86 ? 4.267 7.626 16.157 1.00 87.88 86 SER A C 1
ATOM 682 O O . SER A 1 86 ? 4.658 6.641 16.769 1.00 87.88 86 SER A O 1
ATOM 684 N N . LYS A 1 87 ? 4.528 8.871 16.566 1.00 84.75 87 LYS A N 1
ATOM 685 C CA . LYS A 1 87 ? 5.190 9.173 17.846 1.00 84.75 87 LYS A CA 1
ATOM 686 C C . LYS A 1 87 ? 4.318 8.817 19.052 1.00 84.75 87 LYS A C 1
ATOM 688 O O . LYS A 1 87 ? 4.825 8.606 20.148 1.00 84.75 87 LYS A O 1
ATOM 693 N N . PHE A 1 88 ? 3.000 8.819 18.861 1.00 85.12 88 PHE A N 1
ATOM 694 C CA . PHE A 1 88 ? 2.025 8.601 19.920 1.00 85.12 88 PHE A CA 1
ATOM 695 C C . PHE A 1 88 ? 1.519 7.158 19.894 1.00 85.12 88 PHE A C 1
ATOM 697 O O . PHE A 1 88 ? 1.183 6.661 18.812 1.00 85.12 88 PHE A O 1
ATOM 704 N N . PRO A 1 89 ? 1.430 6.494 21.060 1.00 81.00 89 PRO A N 1
ATOM 705 C CA . PRO A 1 89 ? 1.003 5.103 21.142 1.00 81.00 89 PRO A CA 1
ATOM 706 C C . PRO A 1 89 ? -0.495 4.936 20.872 1.00 81.00 89 PRO A C 1
ATOM 708 O O . PRO A 1 89 ? -0.898 3.937 20.288 1.00 81.00 89 PRO A O 1
ATOM 711 N N . SER A 1 90 ? -1.327 5.907 21.256 1.00 88.50 90 SER A N 1
ATOM 712 C CA . SER A 1 90 ? -2.777 5.832 21.090 1.00 88.50 90 SER A CA 1
ATOM 713 C C . SER A 1 90 ? -3.243 6.384 19.743 1.00 88.50 90 SER A C 1
ATOM 715 O O . SER A 1 90 ? -2.776 7.421 19.268 1.00 88.50 90 SER A O 1
ATOM 717 N N . LEU A 1 91 ? -4.218 5.698 19.147 1.00 88.75 91 LEU A N 1
ATOM 718 C CA . LEU A 1 91 ? -4.988 6.208 18.018 1.00 88.75 91 LEU A CA 1
ATOM 719 C C . LEU A 1 91 ? -6.053 7.186 18.522 1.00 88.75 91 LEU A C 1
ATOM 721 O O . LEU A 1 91 ? -6.671 6.970 19.565 1.00 88.75 91 LEU A O 1
ATOM 725 N N . SER A 1 92 ? -6.309 8.249 17.761 1.00 90.56 92 SER A N 1
ATOM 726 C CA . SER A 1 92 ? -7.516 9.060 17.964 1.00 90.56 92 SER A CA 1
ATOM 727 C C . SER A 1 92 ? -8.778 8.253 17.630 1.00 90.56 92 SER A C 1
ATOM 729 O O . SER A 1 92 ? -8.714 7.298 16.857 1.00 90.56 92 SER A O 1
ATOM 731 N N . LEU A 1 93 ? -9.945 8.665 18.144 1.00 90.75 93 LEU A N 1
ATOM 732 C CA . LEU A 1 93 ? -11.234 8.015 17.840 1.00 90.75 93 LEU A CA 1
ATOM 733 C C . LEU A 1 93 ? -11.452 7.851 16.327 1.00 90.75 93 LEU A C 1
ATOM 735 O O . LEU A 1 93 ? -11.761 6.767 15.851 1.00 90.75 93 LEU A O 1
ATOM 739 N N . ARG A 1 94 ? -11.157 8.903 15.556 1.00 89.12 94 ARG A N 1
ATOM 740 C CA . ARG A 1 94 ? -11.239 8.886 14.091 1.00 89.12 94 ARG A CA 1
ATOM 741 C C . ARG A 1 94 ? -10.306 7.852 13.453 1.00 89.12 94 ARG A C 1
ATOM 743 O O . ARG A 1 94 ? -10.683 7.193 12.490 1.00 89.12 94 ARG A O 1
ATOM 750 N N . GLN A 1 95 ? -9.081 7.725 13.957 1.00 91.50 95 GLN A N 1
ATOM 751 C CA . GLN A 1 95 ? -8.133 6.734 13.446 1.00 91.50 95 GLN A CA 1
ATOM 752 C C . GLN A 1 95 ? -8.552 5.313 13.822 1.00 91.50 95 GLN A C 1
ATOM 754 O O . GLN A 1 95 ? -8.387 4.401 13.016 1.00 91.50 95 GLN A O 1
ATOM 759 N N . GLN A 1 96 ? -9.138 5.130 15.007 1.00 93.31 96 GLN A N 1
ATOM 760 C CA . GLN A 1 96 ? -9.706 3.854 15.423 1.00 93.31 96 GLN A CA 1
ATOM 761 C C . GLN A 1 96 ? -10.876 3.444 14.517 1.00 93.31 96 GLN A C 1
ATOM 763 O O . GLN A 1 96 ? -10.905 2.308 14.050 1.00 93.31 96 GLN A O 1
ATOM 768 N N . ASP A 1 97 ? -11.779 4.370 14.186 1.00 92.50 97 ASP A N 1
ATOM 769 C CA . ASP A 1 97 ? -12.880 4.117 13.249 1.00 92.50 97 ASP A CA 1
ATOM 770 C C . ASP A 1 97 ? -12.362 3.713 11.860 1.00 92.50 97 ASP A C 1
ATOM 772 O O . ASP A 1 97 ? -12.838 2.745 11.265 1.00 92.50 97 ASP A O 1
ATOM 776 N N . ASN A 1 98 ? -11.334 4.404 11.356 1.00 91.94 98 ASN A N 1
ATOM 777 C CA . ASN A 1 98 ? -10.716 4.072 10.071 1.00 91.94 98 ASN A CA 1
ATOM 778 C C . ASN A 1 98 ? -9.976 2.724 10.101 1.00 91.94 98 ASN A C 1
ATOM 780 O O . ASN A 1 98 ? -10.012 1.989 9.113 1.00 91.94 98 ASN A O 1
ATOM 784 N N . LYS A 1 99 ? -9.340 2.366 11.223 1.00 93.75 99 LYS A N 1
ATOM 785 C CA . LYS A 1 99 ? -8.738 1.042 11.424 1.00 93.75 99 LYS A CA 1
ATOM 786 C C . LYS A 1 99 ? -9.804 -0.058 11.411 1.00 93.75 99 LYS A C 1
ATOM 788 O O . LYS A 1 99 ? -9.645 -1.035 10.685 1.00 93.75 99 LYS A O 1
ATOM 793 N N . ASN A 1 100 ? -10.911 0.129 12.131 1.00 93.44 100 ASN A N 1
ATOM 794 C CA . ASN A 1 100 ? -12.033 -0.816 12.146 1.00 93.44 100 ASN A CA 1
ATOM 795 C C . ASN A 1 100 ? -12.659 -0.961 10.745 1.00 93.44 100 ASN A C 1
ATOM 797 O O . ASN A 1 100 ? -13.028 -2.053 10.320 1.00 93.44 100 ASN A O 1
ATOM 801 N N . PHE A 1 101 ? -12.748 0.139 9.990 1.00 92.44 101 PHE A N 1
ATOM 802 C CA . PHE A 1 101 ? -13.219 0.115 8.607 1.00 92.44 101 PHE A CA 1
ATOM 803 C C . PHE A 1 101 ? -12.294 -0.687 7.680 1.00 92.44 101 PHE A C 1
ATOM 805 O O . PHE A 1 101 ? -12.784 -1.408 6.807 1.00 92.44 101 PHE A O 1
ATOM 812 N N . LEU A 1 102 ? -10.972 -0.584 7.861 1.00 92.88 102 LEU A N 1
ATOM 813 C CA . LEU A 1 102 ? -10.007 -1.424 7.149 1.00 92.88 102 LEU A CA 1
ATOM 814 C C . LEU A 1 102 ? -10.193 -2.894 7.520 1.00 92.88 102 LEU A C 1
ATOM 816 O O . LEU A 1 102 ? -10.357 -3.715 6.629 1.00 92.88 102 LEU A O 1
ATOM 820 N N . GLU A 1 103 ? -10.254 -3.222 8.807 1.00 93.56 103 GLU A N 1
ATOM 821 C CA . GLU A 1 103 ? -10.476 -4.596 9.271 1.00 93.56 103 GLU A CA 1
ATOM 822 C C . GLU A 1 103 ? -11.738 -5.217 8.650 1.00 93.56 103 GLU A C 1
ATOM 824 O O . GLU A 1 103 ? -11.676 -6.291 8.054 1.00 93.56 103 GLU A O 1
ATOM 829 N N . ALA A 1 104 ? -12.858 -4.489 8.660 1.00 93.19 104 ALA A N 1
ATOM 830 C CA . ALA A 1 104 ? -14.099 -4.934 8.029 1.00 93.19 104 ALA A CA 1
ATOM 831 C C . ALA A 1 104 ? -13.992 -5.080 6.499 1.00 93.19 104 ALA A C 1
ATOM 833 O O . ALA A 1 104 ? -14.664 -5.923 5.907 1.00 93.19 104 ALA A O 1
ATOM 834 N N . SER A 1 105 ? -13.166 -4.262 5.842 1.00 92.44 105 SER A N 1
ATOM 835 C CA . SER A 1 105 ? -12.993 -4.292 4.382 1.00 92.44 105 SER A CA 1
ATOM 836 C C . SER A 1 105 ? -12.101 -5.437 3.896 1.00 92.44 105 SER A C 1
ATOM 838 O O . SER A 1 105 ? -12.144 -5.766 2.712 1.00 92.44 105 SER A O 1
ATOM 840 N N . PHE A 1 106 ? -11.304 -6.031 4.786 1.00 94.31 106 PHE A N 1
ATOM 841 C CA . PHE A 1 106 ? -10.385 -7.136 4.499 1.00 94.31 106 PHE A CA 1
ATOM 842 C C . PHE A 1 106 ? -10.760 -8.414 5.271 1.00 94.31 106 PHE A C 1
ATOM 844 O O . PHE A 1 106 ? -9.901 -9.251 5.527 1.00 94.31 106 PHE A O 1
ATOM 851 N N . CYS A 1 107 ? -12.038 -8.589 5.628 1.00 91.44 107 CYS A N 1
ATOM 852 C CA . CYS A 1 107 ? -12.522 -9.725 6.424 1.00 91.44 107 CYS A CA 1
ATOM 853 C C . CYS A 1 107 ? -12.219 -11.110 5.814 1.00 91.44 107 CYS A C 1
ATOM 855 O O . CYS A 1 107 ? -12.072 -12.084 6.546 1.00 91.44 107 CYS A O 1
ATOM 857 N N . ASP A 1 108 ? -12.086 -11.185 4.489 1.00 91.25 108 ASP A N 1
ATOM 858 C CA . ASP A 1 108 ? -11.751 -12.401 3.738 1.00 91.25 108 ASP A CA 1
ATOM 859 C C . ASP A 1 108 ? -10.232 -12.633 3.586 1.00 91.25 108 ASP A C 1
ATOM 861 O O . ASP A 1 108 ? -9.811 -13.594 2.938 1.00 91.25 108 ASP A O 1
ATOM 865 N N . ASN A 1 109 ? -9.391 -11.733 4.103 1.00 96.19 109 ASN A N 1
ATOM 866 C CA . ASN A 1 109 ? -7.944 -11.744 3.905 1.00 96.19 109 ASN A CA 1
ATOM 867 C C . ASN A 1 109 ? -7.197 -11.991 5.222 1.00 96.19 109 ASN A C 1
ATOM 869 O O . ASN A 1 109 ? -7.656 -11.636 6.304 1.00 96.19 109 ASN A O 1
ATOM 873 N N . GLN A 1 110 ? -5.986 -12.543 5.129 1.00 95.81 110 GLN A N 1
ATOM 874 C CA . GLN A 1 110 ? -5.078 -12.570 6.273 1.00 95.81 110 GLN A CA 1
ATOM 875 C C . GLN A 1 110 ? -4.521 -11.163 6.487 1.00 95.81 110 GLN A C 1
ATOM 877 O O . GLN A 1 110 ? -3.827 -10.641 5.616 1.00 95.81 110 GLN A O 1
ATOM 882 N N . ILE A 1 111 ? -4.804 -10.553 7.636 1.00 96.69 111 ILE A N 1
ATOM 883 C CA . ILE A 1 111 ? -4.356 -9.195 7.955 1.00 96.69 111 ILE A CA 1
ATOM 884 C C . ILE A 1 111 ? -3.539 -9.159 9.244 1.00 96.69 111 ILE A C 1
ATOM 886 O O . ILE A 1 111 ? -3.717 -9.982 10.139 1.00 96.69 111 ILE A O 1
ATOM 890 N N . ASN A 1 112 ? -2.631 -8.195 9.339 1.00 96.38 112 ASN A N 1
ATOM 891 C CA . ASN A 1 112 ? -1.889 -7.888 10.554 1.00 96.38 112 ASN A CA 1
ATOM 892 C C . ASN A 1 112 ? -1.731 -6.372 10.690 1.00 96.38 112 ASN A C 1
ATOM 894 O O . ASN A 1 112 ? -1.431 -5.700 9.706 1.00 96.38 112 ASN A O 1
ATOM 898 N N . PHE A 1 113 ? -1.910 -5.839 11.895 1.00 95.25 113 PHE A N 1
ATOM 899 C CA . PHE A 1 113 ? -1.754 -4.415 12.175 1.00 95.25 113 PHE A CA 1
ATOM 900 C C . PHE A 1 113 ? -0.473 -4.183 12.969 1.00 95.25 113 PHE A C 1
ATOM 902 O O . PHE A 1 113 ? -0.352 -4.650 14.097 1.00 95.25 113 PHE A O 1
ATOM 909 N N . ASN A 1 114 ? 0.448 -3.419 12.392 1.00 94.44 114 ASN A N 1
ATOM 910 C CA . ASN A 1 114 ? 1.725 -3.064 12.993 1.00 94.44 114 ASN A CA 1
ATOM 911 C C . ASN A 1 114 ? 1.770 -1.553 13.221 1.00 94.44 114 ASN A C 1
ATOM 913 O O . ASN A 1 114 ? 1.293 -0.764 12.396 1.00 94.44 114 ASN A O 1
ATOM 917 N N . GLN A 1 115 ? 2.349 -1.161 14.348 1.00 91.94 115 GLN A N 1
ATOM 918 C CA . GLN A 1 115 ? 2.577 0.230 14.695 1.00 91.94 115 GLN A CA 1
ATOM 919 C C . GLN A 1 115 ? 4.050 0.417 15.021 1.00 91.94 115 GLN A C 1
ATOM 921 O O . GLN A 1 115 ? 4.569 -0.240 15.917 1.00 91.94 115 GLN A O 1
ATOM 926 N N . GLU A 1 116 ? 4.686 1.338 14.311 1.00 90.25 116 GLU A N 1
ATOM 927 C CA . GLU A 1 116 ? 6.079 1.710 14.516 1.00 90.25 116 GLU A CA 1
ATOM 928 C C . GLU A 1 116 ? 6.166 3.104 15.129 1.00 90.25 116 GLU A C 1
ATOM 930 O O . GLU A 1 116 ? 5.445 4.030 14.736 1.00 90.25 116 GLU A O 1
ATOM 935 N N . SER A 1 117 ? 7.065 3.257 16.099 1.00 87.25 117 SER A N 1
ATOM 936 C CA . SER A 1 117 ? 7.334 4.558 16.705 1.00 87.25 117 SER A CA 1
ATOM 937 C C . SER A 1 117 ? 8.338 5.325 15.856 1.00 87.25 117 SER A C 1
ATOM 939 O O . SER A 1 117 ? 9.458 4.868 15.633 1.00 87.25 117 SER A O 1
ATOM 941 N N . GLY A 1 118 ? 7.959 6.508 15.377 1.00 83.31 118 GLY A N 1
ATOM 942 C CA . GLY A 1 118 ? 8.864 7.331 14.586 1.00 83.31 118 GLY A CA 1
ATOM 943 C C . GLY A 1 118 ? 8.199 8.539 13.946 1.00 83.31 118 GLY A C 1
ATOM 944 O O . GLY A 1 118 ? 6.981 8.711 13.988 1.00 83.31 118 GLY A O 1
ATOM 945 N N . GLU A 1 119 ? 9.032 9.390 13.351 1.00 76.94 119 GLU A N 1
ATOM 946 C CA . GLU A 1 119 ? 8.592 10.546 12.555 1.00 76.94 119 GLU A CA 1
ATOM 947 C C . GLU A 1 119 ? 8.888 10.362 11.061 1.00 76.94 119 GLU A C 1
ATOM 949 O O . GLU A 1 119 ? 8.176 10.901 10.217 1.00 76.94 119 GLU A O 1
ATOM 954 N N . ASP A 1 120 ? 9.915 9.574 10.729 1.00 83.88 120 ASP A N 1
ATOM 955 C CA . ASP A 1 120 ? 10.312 9.302 9.351 1.00 83.88 120 ASP A CA 1
ATOM 956 C C . ASP A 1 120 ? 9.606 8.048 8.824 1.00 83.88 120 ASP A C 1
ATOM 958 O O . ASP A 1 120 ? 10.059 6.913 9.001 1.00 83.88 120 ASP A O 1
ATOM 962 N N . VAL A 1 121 ? 8.479 8.281 8.154 1.00 85.69 121 VAL A N 1
ATOM 963 C CA . VAL A 1 121 ? 7.663 7.240 7.518 1.00 85.69 121 VAL A CA 1
ATOM 964 C C . VAL A 1 121 ? 8.456 6.478 6.456 1.00 85.69 121 VAL A C 1
ATOM 966 O O . VAL A 1 121 ? 8.325 5.262 6.345 1.00 85.69 121 VAL A O 1
ATOM 969 N N . THR A 1 122 ? 9.307 7.166 5.692 1.00 84.62 122 THR A N 1
ATOM 970 C CA . THR A 1 122 ? 10.089 6.555 4.608 1.00 84.62 122 THR A CA 1
ATOM 971 C C . THR A 1 122 ? 11.097 5.567 5.173 1.00 84.62 122 THR A C 1
ATOM 973 O O . THR A 1 122 ? 11.217 4.442 4.686 1.00 84.62 122 THR A O 1
ATOM 976 N N . LYS A 1 123 ? 11.805 5.970 6.233 1.00 86.62 123 LYS A N 1
ATOM 977 C CA . LYS A 1 123 ? 12.734 5.095 6.945 1.00 86.62 123 LYS A CA 1
ATOM 978 C C . LYS A 1 123 ? 12.005 3.903 7.556 1.00 86.62 123 LYS A C 1
ATOM 980 O O . LYS A 1 123 ? 12.460 2.785 7.357 1.00 86.62 123 LYS A O 1
ATOM 985 N N . ALA A 1 124 ? 10.874 4.124 8.225 1.00 89.56 124 ALA A N 1
ATOM 986 C CA . ALA A 1 124 ? 10.083 3.048 8.821 1.00 89.56 124 ALA A CA 1
ATOM 987 C C . ALA A 1 124 ? 9.595 2.030 7.774 1.00 89.56 124 ALA A C 1
ATOM 989 O O . ALA A 1 124 ? 9.754 0.831 7.976 1.00 89.56 124 ALA A O 1
ATOM 990 N N . ILE A 1 125 ? 9.081 2.491 6.626 1.00 89.56 125 ILE A N 1
ATOM 991 C CA . ILE A 1 125 ? 8.669 1.614 5.518 1.00 89.56 125 ILE A CA 1
ATOM 992 C C . ILE A 1 125 ? 9.860 0.806 4.992 1.00 89.56 125 ILE A C 1
ATOM 994 O O . ILE A 1 125 ? 9.757 -0.410 4.866 1.00 89.56 125 ILE A O 1
ATOM 998 N N . ASN A 1 126 ? 10.994 1.455 4.708 1.00 88.00 126 ASN A N 1
ATOM 999 C CA . ASN A 1 126 ? 12.184 0.760 4.210 1.00 88.00 126 ASN A CA 1
ATOM 1000 C C . ASN A 1 126 ? 12.695 -0.283 5.214 1.00 88.00 126 ASN A C 1
ATOM 1002 O O . ASN A 1 126 ? 13.008 -1.400 4.818 1.00 88.00 126 ASN A O 1
ATOM 1006 N N . THR A 1 127 ? 12.765 0.066 6.502 1.00 89.75 127 THR A N 1
ATOM 1007 C CA . THR A 1 127 ? 13.159 -0.868 7.564 1.00 89.75 127 THR A CA 1
ATOM 1008 C C . THR A 1 127 ? 12.204 -2.057 7.614 1.00 89.75 127 THR A C 1
ATOM 1010 O O . THR A 1 127 ? 12.658 -3.196 7.573 1.00 89.75 127 THR A O 1
ATOM 1013 N N . PHE A 1 128 ? 10.891 -1.815 7.581 1.00 91.31 128 PHE A N 1
ATOM 1014 C CA . PHE A 1 128 ? 9.891 -2.880 7.611 1.00 91.31 128 PHE A CA 1
ATOM 1015 C C . PHE A 1 128 ? 9.997 -3.821 6.402 1.00 91.31 128 PHE A C 1
ATOM 1017 O O . PHE A 1 128 ? 9.855 -5.030 6.564 1.00 91.31 128 PHE A O 1
ATOM 1024 N N . ILE A 1 129 ? 10.270 -3.285 5.205 1.00 89.50 129 ILE A N 1
ATOM 1025 C CA . ILE A 1 129 ? 10.494 -4.069 3.975 1.00 89.50 129 ILE A CA 1
ATOM 1026 C C . ILE A 1 129 ? 11.782 -4.903 4.051 1.00 89.50 129 ILE A C 1
ATOM 1028 O O . ILE A 1 129 ? 11.855 -5.955 3.431 1.00 89.50 129 ILE A O 1
ATOM 1032 N N . ILE A 1 130 ? 12.809 -4.451 4.775 1.00 87.88 130 ILE A N 1
ATOM 1033 C CA . ILE A 1 130 ? 14.070 -5.196 4.930 1.00 87.88 130 ILE A CA 1
ATOM 1034 C C . ILE A 1 130 ? 13.933 -6.294 5.992 1.00 87.88 130 ILE A C 1
ATOM 1036 O O . ILE A 1 130 ? 14.470 -7.386 5.828 1.00 87.88 130 ILE A O 1
ATOM 1040 N N . GLU A 1 131 ? 13.233 -6.003 7.087 1.00 91.31 131 GLU A N 1
ATOM 1041 C CA . GLU A 1 131 ? 13.073 -6.918 8.223 1.00 91.31 131 GLU A CA 1
ATOM 1042 C C . GLU A 1 131 ? 12.011 -7.995 7.981 1.00 91.31 131 GLU A C 1
ATOM 1044 O O . GLU A 1 131 ? 12.058 -9.065 8.585 1.00 91.31 131 GLU A O 1
ATOM 1049 N N . ASN A 1 132 ? 11.065 -7.732 7.079 1.00 89.25 132 ASN A N 1
ATOM 1050 C CA . ASN A 1 132 ? 9.998 -8.654 6.715 1.00 89.25 132 ASN A CA 1
ATOM 1051 C C . ASN A 1 132 ? 10.082 -8.966 5.217 1.00 89.25 132 ASN A C 1
ATOM 1053 O O . ASN A 1 132 ? 10.416 -8.080 4.440 1.00 89.25 132 ASN A O 1
ATOM 1057 N N . PRO A 1 133 ? 9.728 -10.180 4.767 1.00 88.19 133 PRO A N 1
ATOM 1058 C CA . PRO A 1 133 ? 9.770 -10.543 3.351 1.00 88.19 133 PRO A CA 1
ATOM 1059 C C . PRO A 1 133 ? 8.590 -9.914 2.593 1.00 88.19 133 PRO A C 1
ATOM 1061 O O . PRO A 1 133 ? 7.653 -10.611 2.224 1.00 88.19 133 PRO A O 1
ATOM 1064 N N . ILE A 1 134 ? 8.584 -8.586 2.449 1.00 92.00 134 ILE A N 1
ATOM 1065 C CA . ILE A 1 134 ? 7.529 -7.828 1.771 1.00 92.00 134 ILE A CA 1
ATOM 1066 C C . ILE A 1 134 ? 7.743 -7.878 0.262 1.00 92.00 134 ILE A C 1
ATOM 1068 O O . ILE A 1 134 ? 8.798 -7.494 -0.231 1.00 92.00 134 ILE A O 1
ATOM 1072 N N . ASP A 1 135 ? 6.697 -8.267 -0.464 1.00 90.75 135 ASP A N 1
ATOM 1073 C CA . ASP A 1 135 ? 6.730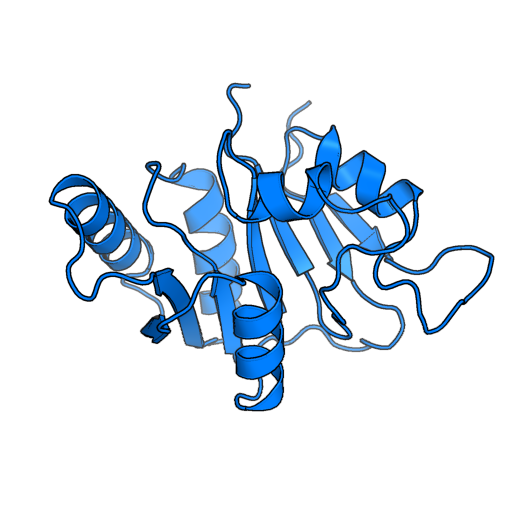 -8.469 -1.916 1.00 90.75 135 ASP A CA 1
ATOM 1074 C C . ASP A 1 135 ? 5.993 -7.368 -2.686 1.00 90.75 135 ASP A C 1
ATOM 1076 O O . ASP A 1 135 ? 6.132 -7.240 -3.897 1.00 90.75 135 ASP A O 1
ATOM 1080 N N . MET A 1 136 ? 5.159 -6.581 -2.008 1.00 91.88 136 MET A N 1
ATOM 1081 C CA . MET A 1 136 ? 4.449 -5.459 -2.614 1.00 91.88 136 MET A CA 1
ATOM 1082 C C . MET A 1 136 ? 4.204 -4.371 -1.576 1.00 91.88 136 MET A C 1
ATOM 1084 O O . MET A 1 136 ? 3.745 -4.655 -0.470 1.00 91.88 136 MET A O 1
ATOM 1088 N N . LEU A 1 137 ? 4.453 -3.118 -1.952 1.00 92.69 137 LEU A N 1
ATOM 1089 C CA . LEU A 1 137 ? 4.060 -1.953 -1.165 1.00 92.69 137 LEU A CA 1
ATOM 1090 C C . LEU A 1 137 ? 2.763 -1.362 -1.722 1.00 92.69 137 LEU A C 1
ATOM 1092 O O . LEU A 1 137 ? 2.625 -1.164 -2.925 1.00 92.69 137 LEU A O 1
ATOM 1096 N N . VAL A 1 138 ? 1.839 -1.018 -0.834 1.00 93.38 138 VAL A N 1
ATOM 1097 C CA . VAL A 1 138 ? 0.593 -0.318 -1.131 1.00 93.38 138 VAL A CA 1
ATOM 1098 C C . VAL A 1 138 ? 0.548 0.971 -0.324 1.00 93.38 138 VAL A C 1
ATOM 1100 O O . VAL A 1 138 ? 0.716 0.970 0.898 1.00 93.38 138 VAL A O 1
ATOM 1103 N N . MET A 1 139 ? 0.292 2.079 -1.010 1.00 91.00 139 MET A N 1
ATOM 1104 C CA . MET A 1 139 ? 0.097 3.389 -0.396 1.00 91.00 139 MET A CA 1
ATOM 1105 C C . MET A 1 139 ? -1.111 4.087 -1.002 1.00 91.00 139 MET A C 1
ATOM 1107 O O . MET A 1 139 ? -1.508 3.814 -2.133 1.00 91.00 139 MET A O 1
ATOM 1111 N N . VAL A 1 140 ? -1.696 5.018 -0.255 1.00 87.81 140 VAL A N 1
ATOM 1112 C CA . VAL A 1 140 ? -2.855 5.783 -0.716 1.00 87.81 140 VAL A CA 1
ATOM 1113 C C . VAL A 1 140 ? -2.474 7.242 -0.868 1.00 87.81 140 VAL A C 1
ATOM 1115 O O . VAL A 1 140 ? -1.962 7.856 0.064 1.00 87.81 140 VAL A O 1
ATOM 1118 N N . ASN A 1 141 ? -2.756 7.794 -2.042 1.00 84.38 141 ASN A N 1
ATOM 1119 C CA . ASN A 1 141 ? -2.621 9.209 -2.320 1.00 84.38 141 ASN A CA 1
ATOM 1120 C C . ASN A 1 141 ? -3.893 9.946 -1.878 1.00 84.38 141 ASN A C 1
ATOM 1122 O O . ASN A 1 141 ? -4.958 9.828 -2.497 1.00 84.38 141 ASN A O 1
ATOM 1126 N N . THR A 1 142 ? -3.779 10.714 -0.800 1.00 77.12 142 THR A N 1
ATOM 1127 C CA . THR A 1 142 ? -4.764 11.717 -0.371 1.00 77.12 142 THR A CA 1
ATOM 1128 C C . THR A 1 142 ? -4.067 13.001 0.033 1.00 77.12 142 THR A C 1
ATOM 1130 O O . THR A 1 142 ? -2.886 12.984 0.382 1.00 77.12 142 THR A O 1
ATOM 1133 N N . ARG A 1 143 ? -4.829 14.099 0.096 1.00 69.69 143 ARG A N 1
ATOM 1134 C CA . ARG A 1 143 ? -4.364 15.313 0.774 1.00 69.69 143 ARG A CA 1
ATOM 1135 C C . ARG A 1 143 ? -3.923 14.976 2.201 1.00 69.69 143 ARG A C 1
ATOM 1137 O O . ARG A 1 143 ? -4.638 14.278 2.918 1.00 69.69 143 ARG A O 1
ATOM 1144 N N . HIS A 1 144 ? -2.758 15.478 2.568 1.00 71.56 144 HIS A N 1
ATOM 1145 C CA . HIS A 1 144 ? -2.016 15.273 3.802 1.00 71.56 144 HIS A CA 1
ATOM 1146 C C . HIS A 1 144 ? -1.653 13.813 4.123 1.00 71.56 144 HIS A C 1
ATOM 1148 O O . HIS A 1 144 ? -1.380 13.508 5.281 1.00 71.56 144 HIS A O 1
ATOM 1154 N N . SER A 1 145 ? -1.624 12.919 3.123 1.00 75.19 145 SER A N 1
ATOM 1155 C CA . SER A 1 145 ? -1.169 11.534 3.327 1.00 75.19 145 SER A CA 1
ATOM 1156 C C . SER A 1 145 ? 0.343 11.415 3.477 1.00 75.19 145 SER A C 1
ATOM 1158 O O . SER A 1 145 ? 1.109 12.244 2.978 1.00 75.19 145 SER A O 1
ATOM 1160 N N . TYR A 1 146 ? 0.782 10.295 4.056 1.00 74.38 146 TYR A N 1
ATOM 1161 C CA . TYR A 1 146 ? 2.173 9.837 3.971 1.00 74.38 146 TYR A CA 1
ATOM 1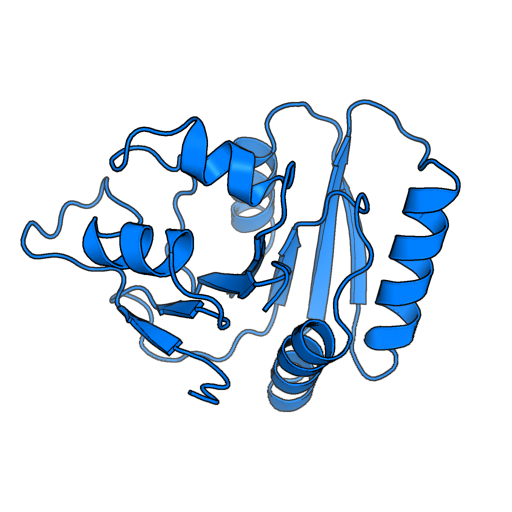162 C C . TYR A 1 146 ? 2.729 9.890 2.545 1.00 74.38 146 TYR A C 1
ATOM 1164 O O . TYR A 1 146 ? 3.837 10.382 2.338 1.00 74.38 146 TYR A O 1
ATOM 1172 N N . LEU A 1 147 ? 1.957 9.422 1.558 1.00 75.56 147 LEU A N 1
ATOM 1173 C CA . LEU A 1 147 ? 2.402 9.403 0.171 1.00 75.56 147 LEU A CA 1
ATOM 1174 C C . LEU A 1 147 ? 2.532 10.810 -0.412 1.00 75.56 147 LEU A C 1
ATOM 1176 O O . LEU A 1 147 ? 3.502 11.078 -1.114 1.00 75.56 147 LEU A O 1
ATOM 1180 N N . GLU A 1 148 ? 1.599 11.712 -0.107 1.00 74.94 148 GLU A N 1
ATOM 1181 C CA . GLU A 1 148 ? 1.702 13.106 -0.535 1.00 74.94 148 GLU A CA 1
ATOM 1182 C C . GLU A 1 148 ? 2.982 13.741 0.025 1.00 74.94 148 GLU A C 1
ATOM 1184 O O . GLU A 1 148 ? 3.794 14.264 -0.734 1.00 74.94 148 GLU A O 1
ATOM 1189 N N . ASN A 1 149 ? 3.242 13.600 1.327 1.00 75.00 149 ASN A N 1
ATOM 1190 C CA . ASN A 1 149 ? 4.468 14.124 1.932 1.00 75.00 149 ASN A CA 1
ATOM 1191 C C . ASN A 1 149 ? 5.724 13.553 1.260 1.00 75.00 149 ASN A C 1
ATOM 1193 O O . ASN A 1 149 ? 6.620 14.314 0.899 1.00 75.00 149 ASN A O 1
ATOM 1197 N N . ILE A 1 150 ? 5.757 12.242 1.006 1.00 72.50 150 ILE A N 1
ATOM 1198 C CA . ILE A 1 150 ? 6.868 11.586 0.308 1.00 72.50 150 ILE A CA 1
ATOM 1199 C C . ILE A 1 150 ? 7.037 12.150 -1.109 1.00 72.50 150 ILE A C 1
ATOM 1201 O O . ILE A 1 150 ? 8.149 12.502 -1.492 1.00 72.50 150 ILE A O 1
ATOM 1205 N N . LEU A 1 151 ? 5.960 12.289 -1.884 1.00 69.38 151 LEU A N 1
ATOM 1206 C CA . LEU A 1 151 ? 5.999 12.748 -3.276 1.00 69.38 151 LEU A CA 1
ATOM 1207 C C . LEU A 1 151 ? 6.289 14.250 -3.433 1.00 69.38 151 LEU A C 1
ATOM 1209 O O . LEU A 1 151 ? 6.819 14.648 -4.475 1.00 69.38 151 LEU A O 1
ATOM 1213 N N . TYR A 1 152 ? 5.907 15.085 -2.463 1.00 65.69 152 TYR A N 1
ATOM 1214 C CA . TYR A 1 152 ? 6.059 16.544 -2.525 1.00 65.69 152 TYR A CA 1
ATOM 1215 C C . TYR A 1 152 ? 7.331 17.057 -1.840 1.00 65.69 152 TYR A C 1
ATOM 1217 O O . TYR A 1 152 ? 7.900 18.038 -2.313 1.00 65.69 152 TYR A O 1
ATOM 1225 N N . GLN A 1 153 ? 7.794 16.420 -0.757 1.00 59.03 153 GLN A N 1
ATOM 1226 C CA . GLN A 1 153 ? 9.024 16.834 -0.064 1.00 59.03 153 GLN A CA 1
ATOM 1227 C C . GLN A 1 153 ? 10.288 16.328 -0.761 1.00 59.03 153 GLN A C 1
ATOM 1229 O O . GLN A 1 153 ? 11.352 16.937 -0.637 1.00 59.03 153 GLN A O 1
ATOM 1234 N N . SER A 1 154 ? 10.188 15.232 -1.514 1.00 53.00 154 SER A N 1
ATOM 1235 C CA . SER A 1 154 ? 11.304 14.744 -2.309 1.00 53.00 154 SER A CA 1
ATOM 1236 C C . SER A 1 154 ? 11.363 15.435 -3.671 1.00 53.00 154 SER A C 1
ATOM 1238 O O . SER A 1 154 ? 10.382 15.514 -4.415 1.00 53.00 154 SER A O 1
ATOM 1240 N N . THR A 1 155 ? 12.551 15.910 -4.050 1.00 48.28 155 THR A N 1
ATOM 1241 C CA . THR A 1 155 ? 12.870 16.145 -5.464 1.00 48.28 155 THR A CA 1
ATOM 1242 C C . THR A 1 155 ? 12.555 14.860 -6.241 1.00 48.28 155 THR A C 1
ATOM 1244 O O . THR A 1 155 ? 12.709 13.771 -5.688 1.00 48.28 155 THR A O 1
ATOM 1247 N N . ILE A 1 156 ? 12.161 14.965 -7.518 1.00 48.41 156 ILE A N 1
ATOM 1248 C CA . ILE A 1 156 ? 11.848 13.827 -8.419 1.00 48.41 156 ILE A CA 1
ATOM 1249 C C . ILE A 1 156 ? 12.914 12.703 -8.342 1.00 48.41 156 ILE A C 1
ATOM 1251 O O . ILE A 1 156 ? 12.620 11.540 -8.580 1.00 48.41 156 ILE A O 1
ATOM 1255 N N . GLU A 1 157 ? 14.138 13.036 -7.932 1.00 47.03 157 GLU A N 1
ATOM 1256 C CA . GLU A 1 157 ? 15.289 12.145 -7.800 1.00 47.03 157 GLU A CA 1
ATOM 1257 C C . GLU A 1 157 ? 15.425 11.391 -6.455 1.00 47.03 157 GLU A C 1
ATOM 1259 O O . GLU A 1 157 ? 16.265 10.498 -6.361 1.00 47.03 157 GLU A O 1
ATOM 1264 N N . LYS A 1 158 ? 14.670 11.724 -5.392 1.00 52.09 158 LYS A N 1
ATOM 1265 C CA . LYS A 1 158 ? 14.932 11.218 -4.022 1.00 52.09 158 LYS A CA 1
ATOM 1266 C C . LYS A 1 158 ? 13.680 10.868 -3.221 1.00 52.09 158 LYS A C 1
ATOM 1268 O O . LYS A 1 158 ? 13.546 11.280 -2.073 1.00 52.09 158 LYS A O 1
ATOM 1273 N N . ILE A 1 159 ? 12.792 10.046 -3.769 1.00 56.81 159 ILE A N 1
ATOM 1274 C CA . ILE A 1 159 ? 11.630 9.537 -3.013 1.00 56.81 159 ILE A CA 1
ATOM 1275 C C . ILE A 1 159 ? 12.020 8.716 -1.773 1.00 56.81 159 ILE A C 1
ATOM 1277 O O . ILE A 1 159 ? 11.174 8.435 -0.934 1.00 56.81 159 ILE A O 1
ATOM 1281 N N . GLY A 1 160 ? 13.302 8.386 -1.587 1.00 58.62 160 GLY A N 1
ATOM 1282 C CA . GLY A 1 160 ? 13.844 7.822 -0.345 1.00 58.62 160 GLY A CA 1
ATOM 1283 C C . GLY A 1 160 ? 13.409 6.380 -0.080 1.00 58.62 160 GLY A C 1
ATOM 1284 O O . GLY A 1 160 ? 14.111 5.646 0.607 1.00 58.62 160 GLY A O 1
ATOM 1285 N N . LEU A 1 161 ? 12.306 5.944 -0.681 1.00 63.16 161 LEU A N 1
ATOM 1286 C CA . LEU A 1 161 ? 11.894 4.561 -0.784 1.00 63.16 161 LEU A CA 1
ATOM 1287 C C . LEU A 1 161 ? 12.849 3.861 -1.751 1.00 63.16 161 LEU A C 1
ATOM 1289 O O . LEU A 1 161 ? 12.912 4.235 -2.919 1.00 63.16 161 LEU A O 1
ATOM 1293 N N . LYS A 1 162 ? 13.626 2.886 -1.279 1.00 64.25 162 LYS A N 1
ATOM 1294 C CA . LYS A 1 162 ? 14.446 2.014 -2.136 1.00 64.25 162 LYS A CA 1
ATOM 1295 C C . LYS A 1 162 ? 13.637 0.756 -2.405 1.00 64.25 162 LYS A C 1
ATOM 1297 O O . LYS A 1 162 ? 13.771 -0.239 -1.706 1.00 64.25 162 LYS A O 1
ATOM 1302 N N . ILE A 1 163 ? 12.711 0.868 -3.343 1.00 66.06 163 ILE A N 1
ATOM 1303 C CA . ILE A 1 163 ? 11.734 -0.172 -3.628 1.00 66.06 163 ILE A CA 1
ATOM 1304 C C . ILE A 1 163 ? 12.195 -0.966 -4.850 1.00 66.06 163 ILE A C 1
ATOM 1306 O O . ILE A 1 163 ? 12.043 -0.516 -5.982 1.0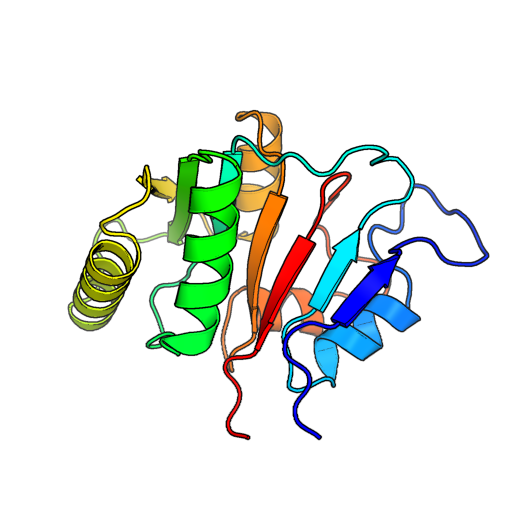0 66.06 163 ILE A O 1
ATOM 1310 N N . ASP A 1 164 ? 12.715 -2.164 -4.597 1.00 76.88 164 ASP A N 1
ATOM 1311 C CA . ASP A 1 164 ? 12.953 -3.193 -5.620 1.00 76.88 164 ASP A CA 1
ATOM 1312 C C . ASP A 1 164 ? 11.743 -4.146 -5.762 1.00 76.88 164 ASP A C 1
ATOM 1314 O O . ASP A 1 164 ? 11.837 -5.195 -6.392 1.00 76.88 164 ASP A O 1
ATOM 1318 N N . ILE A 1 165 ? 10.591 -3.767 -5.192 1.00 85.69 165 ILE A N 1
ATOM 1319 C CA . ILE A 1 165 ? 9.334 -4.531 -5.188 1.00 85.69 165 ILE A CA 1
ATOM 1320 C C . ILE A 1 165 ? 8.203 -3.775 -5.915 1.00 85.69 165 ILE A C 1
ATOM 1322 O O . ILE A 1 165 ? 8.248 -2.552 -6.030 1.00 85.69 165 ILE A O 1
ATOM 1326 N N . PRO A 1 166 ? 7.163 -4.450 -6.422 1.00 89.50 166 PRO A N 1
ATOM 1327 C CA . PRO A 1 166 ? 5.964 -3.798 -6.939 1.00 89.50 166 PRO A CA 1
ATOM 1328 C C . PRO A 1 166 ? 5.366 -2.756 -5.977 1.00 89.50 166 PRO A C 1
ATOM 1330 O O . PRO A 1 166 ? 5.182 -3.015 -4.786 1.00 89.50 166 PRO A O 1
ATOM 1333 N N . PHE A 1 167 ? 5.021 -1.581 -6.506 1.00 89.19 167 PHE A N 1
ATOM 1334 C CA . PHE A 1 167 ? 4.452 -0.471 -5.745 1.00 89.19 167 PHE A CA 1
ATOM 1335 C C . PHE A 1 167 ? 3.087 -0.057 -6.293 1.00 89.19 167 PHE A C 1
ATOM 1337 O O . PHE A 1 167 ? 2.983 0.479 -7.395 1.00 89.19 167 PHE A O 1
ATOM 1344 N N . LEU A 1 168 ? 2.031 -0.287 -5.517 1.00 91.69 168 LEU A N 1
ATOM 1345 C CA . LEU A 1 168 ? 0.665 0.099 -5.848 1.00 91.69 168 LEU A CA 1
ATOM 1346 C C . LEU A 1 168 ? 0.280 1.392 -5.124 1.00 91.69 168 LEU A C 1
ATOM 1348 O O . LEU A 1 168 ? 0.222 1.452 -3.896 1.00 91.69 168 LEU A O 1
ATOM 1352 N N . VAL A 1 169 ? -0.065 2.413 -5.899 1.00 90.38 169 VAL A N 1
ATOM 1353 C CA . VAL A 1 169 ? -0.625 3.666 -5.398 1.00 90.38 169 VAL A CA 1
ATOM 1354 C C . VAL A 1 169 ? -2.118 3.711 -5.671 1.00 90.38 169 VAL A C 1
ATOM 1356 O O . VAL A 1 169 ? -2.545 3.720 -6.823 1.00 90.38 169 VAL A O 1
ATOM 1359 N N . LEU A 1 170 ? -2.912 3.795 -4.609 1.00 90.38 170 LEU A N 1
ATOM 1360 C CA . LEU A 1 170 ? -4.358 4.006 -4.667 1.00 90.38 170 LEU A CA 1
ATOM 1361 C C . LEU A 1 170 ? -4.671 5.502 -4.703 1.00 90.38 170 LEU A C 1
ATOM 1363 O O . LEU A 1 170 ? -4.021 6.287 -4.014 1.00 90.38 170 LEU A O 1
ATOM 1367 N N . GLN A 1 171 ? -5.687 5.916 -5.460 1.00 85.38 171 GLN A N 1
ATOM 1368 C CA . GLN A 1 171 ? -6.024 7.336 -5.622 1.00 85.38 171 GLN A CA 1
ATOM 1369 C C . GLN A 1 171 ? -7.327 7.666 -4.890 1.00 85.38 171 GLN A C 1
ATOM 1371 O O . GLN A 1 171 ? -8.435 7.409 -5.368 1.00 85.38 171 GLN A O 1
ATOM 1376 N N . ASN A 1 172 ? -7.214 8.305 -3.725 1.00 74.19 172 ASN A N 1
ATOM 1377 C CA . ASN A 1 172 ? -8.365 8.708 -2.918 1.00 74.19 172 ASN A CA 1
ATOM 1378 C C . ASN A 1 172 ? -8.619 10.230 -3.010 1.00 74.19 172 ASN A C 1
ATOM 1380 O O . ASN A 1 172 ? -8.962 10.9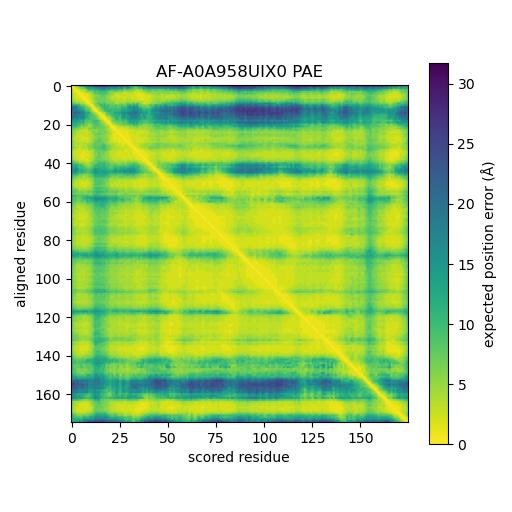04 -2.043 1.00 74.19 172 ASN A O 1
ATOM 1384 N N . LEU A 1 173 ? -8.486 10.767 -4.229 1.00 68.94 173 LEU A N 1
ATOM 1385 C CA . LEU A 1 173 ? -8.834 12.144 -4.598 1.00 68.94 173 LEU A CA 1
ATOM 1386 C C . LEU A 1 173 ? -10.283 12.229 -5.122 1.00 68.94 173 LEU A C 1
ATOM 1388 O O . LEU A 1 173 ? -10.774 11.257 -5.712 1.00 68.94 173 LEU A O 1
ATOM 1392 N N . PRO A 1 174 ? -11.014 13.342 -4.911 1.00 59.62 174 PRO A N 1
ATOM 1393 C CA . PRO A 1 174 ? -12.340 13.532 -5.505 1.00 59.62 174 PRO A CA 1
ATOM 1394 C C . PRO A 1 174 ? -12.238 13.463 -7.038 1.00 59.62 174 PRO A C 1
ATOM 1396 O O . PRO A 1 174 ? -11.307 14.016 -7.626 1.00 59.62 174 PRO A O 1
ATOM 1399 N N . ARG A 1 175 ? -13.144 12.705 -7.668 1.00 53.41 175 ARG A N 1
ATOM 1400 C CA . ARG A 1 175 ? -13.149 12.503 -9.124 1.00 53.41 175 ARG A CA 1
ATOM 1401 C C . ARG A 1 175 ? -13.804 13.674 -9.830 1.00 53.41 175 ARG A C 1
ATOM 1403 O O . ARG A 1 175 ? -14.877 14.089 -9.353 1.00 53.41 175 ARG A O 1
#